Protein AF-A0A7W1DXG6-F1 (afdb_monomer)

Sequence (62 aa):
MATAIATEIETLHNYVGGQWIEAEATETQEVRNPATDEVLARVPLSGASDVAAAVRAAAAAY

Foldseek 3Di:
DDDDDPDDAEEFADQALNDGHHAPAPDWDFDADPVPRDTRYIYGPHDPVRVVRRVVSVVVVD

Solvent-accessible surface area (backbone atoms only — not comparable to full-atom values): 3938 Å² total; per-residue (Å²): 134,84,83,78,78,81,77,73,71,46,74,56,60,44,80,44,74,92,38,81,37,82,60,81,34,90,48,69,45,76,43,58,40,92,89,73,70,44,75,64,32,30,40,56,56,68,40,73,67,48,51,52,50,39,52,52,39,55,58,74,75,110

Mean predicted aligned error: 5.57 Å

Structure (mmCIF, N/CA/C/O backbone):
data_AF-A0A7W1DXG6-F1
#
_entry.id   AF-A0A7W1DXG6-F1
#
loop_
_atom_site.group_PDB
_atom_site.id
_atom_site.type_symbol
_atom_site.label_atom_id
_atom_site.label_alt_id
_atom_site.label_comp_id
_atom_site.label_asym_id
_atom_site.label_entity_id
_atom_site.label_seq_id
_atom_site.pdbx_PDB_ins_code
_atom_site.Cartn_x
_atom_site.Cartn_y
_atom_site.Cartn_z
_atom_site.occupancy
_atom_site.B_iso_or_equiv
_atom_site.auth_seq_id
_atom_site.auth_comp_id
_atom_site.auth_asym_id
_atom_site.auth_atom_id
_atom_site.pdbx_PDB_model_num
ATOM 1 N N . MET A 1 1 ? 37.469 0.096 -13.365 1.00 35.47 1 MET A N 1
ATOM 2 C CA . MET A 1 1 ? 36.424 -0.946 -13.408 1.00 35.47 1 MET A CA 1
ATOM 3 C C . MET A 1 1 ? 35.321 -0.501 -12.469 1.00 35.47 1 MET A C 1
ATOM 5 O O . MET A 1 1 ? 35.615 -0.292 -11.301 1.00 35.47 1 MET A O 1
ATOM 9 N N . ALA A 1 2 ? 34.122 -0.229 -12.984 1.00 41.03 2 ALA A N 1
ATOM 10 C CA . ALA A 1 2 ? 32.984 0.165 -12.159 1.00 41.03 2 ALA A CA 1
ATOM 11 C C . ALA A 1 2 ? 32.338 -1.101 -11.585 1.00 41.03 2 ALA A C 1
ATOM 13 O O . ALA A 1 2 ? 31.941 -1.985 -12.341 1.00 41.03 2 ALA A O 1
ATOM 14 N N . THR A 1 3 ? 32.293 -1.207 -10.262 1.00 41.91 3 THR A N 1
ATOM 15 C CA . THR A 1 3 ? 31.575 -2.272 -9.561 1.00 41.91 3 THR A CA 1
ATOM 16 C C . THR A 1 3 ? 30.080 -2.042 -9.760 1.00 41.91 3 THR A C 1
ATOM 18 O O . THR A 1 3 ? 29.543 -1.057 -9.261 1.00 41.91 3 THR A O 1
ATOM 21 N N . ALA A 1 4 ? 29.411 -2.920 -10.506 1.00 50.47 4 ALA A N 1
ATOM 22 C CA . ALA A 1 4 ? 27.956 -2.951 -10.538 1.00 50.47 4 ALA A CA 1
ATOM 23 C C . ALA A 1 4 ? 27.466 -3.524 -9.201 1.00 50.47 4 ALA A C 1
ATOM 25 O O . ALA A 1 4 ? 27.790 -4.661 -8.857 1.00 50.47 4 ALA A O 1
ATOM 26 N N . ILE A 1 5 ? 26.729 -2.726 -8.431 1.00 57.47 5 ILE A N 1
ATOM 27 C CA . ILE A 1 5 ? 25.946 -3.235 -7.305 1.00 57.47 5 ILE A CA 1
ATOM 28 C C . ILE A 1 5 ? 24.766 -3.974 -7.938 1.00 57.47 5 ILE A C 1
ATOM 30 O O . ILE A 1 5 ? 23.961 -3.358 -8.631 1.00 57.47 5 ILE A O 1
ATOM 34 N N . ALA A 1 6 ? 24.698 -5.293 -7.768 1.00 58.53 6 ALA A N 1
ATOM 35 C CA . ALA A 1 6 ? 23.499 -6.039 -8.120 1.00 58.53 6 ALA A CA 1
ATOM 36 C C . ALA A 1 6 ? 22.428 -5.688 -7.082 1.00 58.53 6 ALA A C 1
ATOM 38 O O . ALA A 1 6 ? 22.530 -6.093 -5.926 1.00 58.53 6 ALA A O 1
ATOM 39 N N . THR A 1 7 ? 21.447 -4.879 -7.471 1.00 65.75 7 THR A N 1
ATOM 40 C CA . THR A 1 7 ? 20.278 -4.611 -6.634 1.00 65.75 7 THR A CA 1
ATOM 41 C C . THR A 1 7 ? 19.433 -5.882 -6.607 1.00 65.75 7 THR A C 1
ATOM 43 O O . THR A 1 7 ? 18.888 -6.281 -7.637 1.00 65.75 7 THR A O 1
ATOM 46 N N . GLU A 1 8 ? 19.355 -6.559 -5.460 1.00 80.50 8 GLU A N 1
ATOM 47 C CA . GLU A 1 8 ? 18.362 -7.620 -5.277 1.00 80.50 8 GLU A CA 1
ATOM 48 C C . GLU A 1 8 ? 16.960 -7.014 -5.401 1.00 80.50 8 GLU A C 1
ATOM 50 O O . GLU A 1 8 ? 16.669 -5.963 -4.830 1.00 80.50 8 GLU A O 1
ATOM 55 N N . ILE A 1 9 ? 16.093 -7.664 -6.181 1.00 89.56 9 ILE A N 1
ATOM 56 C CA . ILE A 1 9 ? 14.713 -7.213 -6.370 1.00 89.56 9 ILE A CA 1
ATOM 57 C C . ILE A 1 9 ? 13.920 -7.541 -5.106 1.00 89.56 9 ILE A C 1
ATOM 59 O O . ILE A 1 9 ? 13.443 -8.665 -4.940 1.00 89.56 9 ILE A O 1
ATOM 63 N N . GLU A 1 10 ? 13.790 -6.550 -4.230 1.00 93.50 10 GLU A N 1
ATOM 64 C CA . GLU A 1 10 ? 13.051 -6.652 -2.974 1.00 93.50 10 GLU A CA 1
ATOM 65 C C . GLU A 1 10 ? 11.531 -6.631 -3.205 1.00 93.50 10 GLU A C 1
ATOM 67 O O . GLU A 1 10 ? 11.020 -5.911 -4.071 1.00 93.50 10 GLU A O 1
ATOM 72 N N . THR A 1 11 ? 10.801 -7.408 -2.401 1.00 94.75 11 THR A N 1
ATOM 73 C CA . THR A 1 11 ? 9.351 -7.254 -2.242 1.00 94.75 11 THR A CA 1
ATOM 74 C C . THR A 1 11 ? 9.079 -6.271 -1.110 1.00 94.75 11 THR A C 1
ATOM 76 O O . THR A 1 11 ? 9.448 -6.517 0.036 1.00 94.75 11 THR A O 1
ATOM 79 N N . LEU A 1 12 ? 8.435 -5.153 -1.433 1.00 96.38 12 LEU A N 1
ATOM 80 C CA . LEU A 1 12 ? 8.154 -4.084 -0.483 1.00 96.38 12 LEU A CA 1
ATOM 81 C C . LEU A 1 12 ? 6.988 -4.435 0.448 1.00 96.38 12 LEU A C 1
ATOM 83 O O . LEU A 1 12 ? 6.098 -5.214 0.113 1.00 96.38 12 LEU A O 1
ATOM 87 N N . HIS A 1 13 ? 6.986 -3.791 1.609 1.00 97.00 13 HIS A N 1
ATOM 88 C CA . HIS A 1 13 ? 5.977 -3.941 2.652 1.00 97.00 13 HIS A CA 1
ATOM 89 C C . HIS A 1 13 ? 4.938 -2.812 2.571 1.00 97.00 13 HIS A C 1
ATOM 91 O O . HIS A 1 13 ? 5.229 -1.721 2.074 1.00 97.00 13 HIS A O 1
ATOM 97 N N . ASN A 1 14 ? 3.739 -3.037 3.107 1.00 97.25 14 ASN A N 1
ATOM 98 C CA . ASN A 1 14 ? 2.742 -1.979 3.264 1.00 97.25 14 ASN A CA 1
ATOM 99 C C . ASN A 1 14 ? 3.063 -1.126 4.491 1.00 97.25 14 ASN A C 1
ATOM 101 O O . ASN A 1 14 ? 3.501 -1.646 5.513 1.00 97.25 14 ASN A O 1
ATOM 105 N N . TYR A 1 15 ? 2.797 0.178 4.429 1.00 97.44 15 TYR A N 1
ATOM 106 C CA . TYR A 1 15 ? 2.936 1.055 5.592 1.00 97.44 15 TYR A CA 1
ATOM 107 C C . TYR A 1 15 ? 1.571 1.340 6.215 1.00 97.44 15 TYR A C 1
ATOM 109 O O . TYR A 1 15 ? 0.766 2.090 5.662 1.00 97.44 15 TYR A O 1
ATOM 117 N N . VAL A 1 16 ? 1.297 0.730 7.366 1.00 97.06 16 VAL A N 1
ATOM 118 C CA . VAL A 1 16 ? -0.001 0.790 8.047 1.00 97.06 16 VAL A CA 1
ATOM 119 C C . VAL A 1 16 ? 0.212 1.083 9.526 1.00 97.06 16 VAL A C 1
ATOM 121 O O . VAL A 1 16 ? 1.066 0.484 10.172 1.00 97.06 16 VAL A O 1
ATOM 124 N N . GLY A 1 17 ? -0.558 2.026 10.078 1.00 95.50 17 GLY A N 1
ATOM 125 C CA . GLY A 1 17 ? -0.500 2.343 11.510 1.00 95.50 17 GLY A CA 1
ATOM 126 C C . GLY A 1 17 ? 0.865 2.853 11.991 1.00 95.50 17 GLY A C 1
ATOM 127 O O . GLY A 1 17 ? 1.205 2.682 13.155 1.00 95.50 17 GLY A O 1
ATOM 128 N N . GLY A 1 18 ? 1.666 3.449 11.103 1.00 96.75 18 GLY A N 1
ATOM 129 C CA . GLY A 1 18 ? 3.008 3.931 11.437 1.00 96.75 18 GLY A CA 1
ATOM 130 C C . GLY A 1 18 ? 4.114 2.871 11.347 1.00 96.75 18 GLY A C 1
ATOM 131 O O . GLY A 1 18 ? 5.249 3.151 11.737 1.00 96.75 18 GLY A O 1
ATOM 132 N N . GLN A 1 19 ? 3.823 1.674 10.829 1.00 97.25 19 GLN A N 1
ATOM 133 C CA . GLN A 1 19 ? 4.780 0.570 10.728 1.00 97.25 19 GLN A CA 1
ATOM 134 C C . GLN A 1 19 ? 4.788 -0.050 9.327 1.00 97.25 19 GLN A C 1
ATOM 136 O O . GLN A 1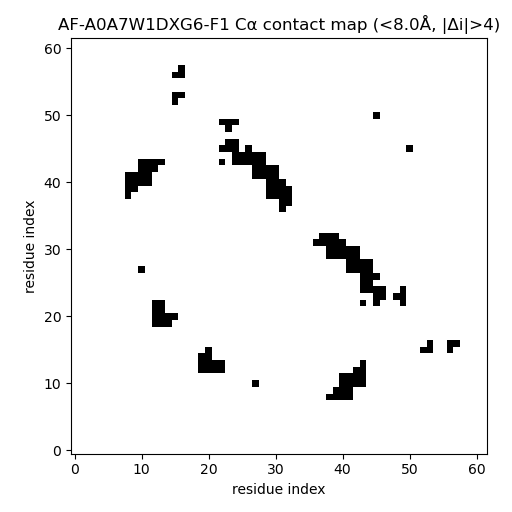 19 ? 3.764 -0.085 8.647 1.00 97.25 19 GLN A O 1
ATOM 141 N N . TRP A 1 20 ? 5.948 -0.563 8.912 1.00 97.12 20 TRP A N 1
ATOM 142 C CA . TRP A 1 20 ? 6.062 -1.429 7.738 1.00 97.12 20 TRP A CA 1
ATOM 143 C C . TRP A 1 20 ? 5.610 -2.840 8.119 1.00 97.12 20 TRP A C 1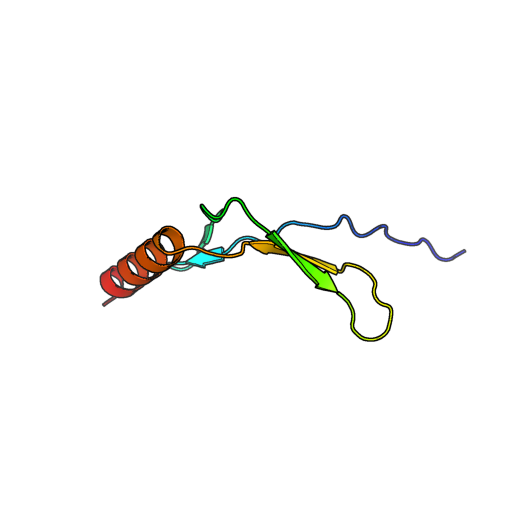
ATOM 145 O O . TRP A 1 20 ? 6.159 -3.424 9.052 1.00 97.12 20 TRP A O 1
ATOM 155 N N . ILE A 1 21 ? 4.606 -3.361 7.420 1.00 94.81 21 ILE A N 1
ATOM 156 C CA . ILE A 1 21 ? 4.006 -4.673 7.658 1.00 94.81 21 ILE A CA 1
ATOM 157 C C . ILE A 1 21 ? 3.986 -5.493 6.372 1.00 94.81 21 ILE A C 1
ATOM 159 O O . ILE A 1 21 ? 3.808 -4.958 5.274 1.00 94.81 21 ILE A O 1
ATOM 163 N N . GLU A 1 22 ? 4.166 -6.802 6.507 1.00 94.06 22 GLU A N 1
ATOM 164 C CA . GLU A 1 22 ? 3.980 -7.720 5.386 1.00 94.06 22 GLU A CA 1
ATOM 165 C C . GLU A 1 22 ? 2.497 -7.716 5.004 1.00 94.06 22 GLU A C 1
ATOM 167 O O . GLU A 1 22 ? 1.628 -7.732 5.879 1.00 94.06 22 GLU A O 1
ATOM 172 N N . ALA A 1 23 ? 2.209 -7.602 3.708 1.00 93.19 23 ALA A N 1
ATOM 173 C CA . ALA A 1 23 ? 0.836 -7.642 3.224 1.00 93.19 23 ALA A CA 1
ATOM 174 C C . ALA A 1 23 ? 0.304 -9.081 3.276 1.00 93.19 23 ALA A C 1
ATOM 176 O O . ALA A 1 23 ? 1.042 -10.028 3.020 1.00 93.19 23 ALA A O 1
ATOM 177 N N . GLU A 1 24 ? -0.992 -9.245 3.534 1.00 92.31 24 GLU A N 1
ATOM 178 C CA . GLU A 1 24 ? -1.673 -10.538 3.396 1.00 92.31 24 GLU A CA 1
ATOM 179 C C . GLU A 1 24 ? -1.882 -10.926 1.922 1.00 92.31 24 GLU A C 1
ATOM 181 O O . GLU A 1 24 ? -2.210 -12.075 1.611 1.00 92.31 24 GLU A O 1
ATOM 186 N N . ALA A 1 25 ? -1.706 -9.975 1.002 1.00 90.94 25 ALA A N 1
ATOM 187 C CA . ALA A 1 25 ? -1.735 -10.226 -0.429 1.00 90.94 25 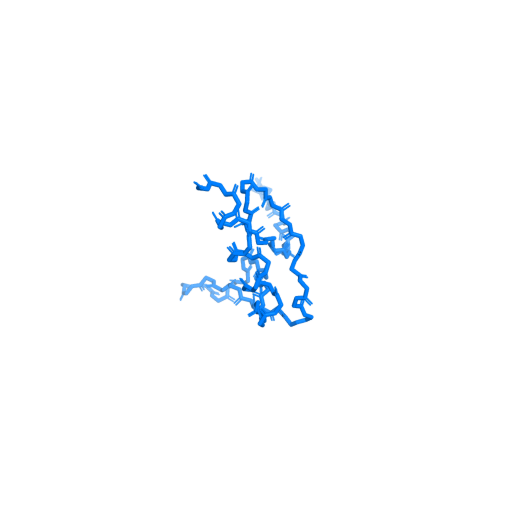ALA A CA 1
ATOM 188 C C . ALA A 1 25 ? -0.720 -11.299 -0.846 1.00 90.94 25 ALA A C 1
ATOM 190 O O . ALA A 1 25 ? 0.478 -11.195 -0.598 1.00 90.94 25 ALA A O 1
ATOM 191 N N . THR A 1 26 ? -1.211 -12.311 -1.560 1.00 89.25 26 THR A N 1
ATOM 192 C CA . THR A 1 26 ? -0.391 -13.400 -2.112 1.00 89.25 26 THR A CA 1
ATOM 193 C C . THR A 1 26 ? 0.177 -13.068 -3.492 1.00 89.25 26 THR A C 1
ATOM 195 O O . THR A 1 26 ? 1.127 -13.706 -3.945 1.00 89.25 26 THR A O 1
ATOM 198 N N . GLU A 1 27 ? -0.388 -12.060 -4.158 1.00 95.00 27 GLU A N 1
ATOM 199 C CA . GLU A 1 27 ? 0.047 -11.584 -5.464 1.00 95.00 27 GLU A CA 1
ATOM 200 C C . GLU A 1 27 ? 0.907 -10.327 -5.329 1.00 95.00 27 GLU A C 1
ATOM 202 O O . GLU A 1 27 ? 0.631 -9.431 -4.529 1.00 95.00 27 GLU A O 1
ATOM 207 N N . THR A 1 28 ? 1.946 -10.243 -6.159 1.00 96.50 28 THR A N 1
ATOM 208 C CA . THR A 1 28 ? 2.811 -9.065 -6.261 1.00 96.50 28 THR A CA 1
ATOM 209 C C . THR A 1 28 ? 2.907 -8.607 -7.710 1.00 96.50 28 THR A C 1
ATOM 211 O O . THR A 1 28 ? 2.739 -9.396 -8.640 1.00 96.50 28 THR A O 1
ATOM 214 N N . GLN A 1 29 ? 3.191 -7.323 -7.907 1.00 96.81 29 GLN A N 1
ATOM 215 C CA . GLN A 1 29 ? 3.426 -6.725 -9.213 1.00 96.81 29 GLN A C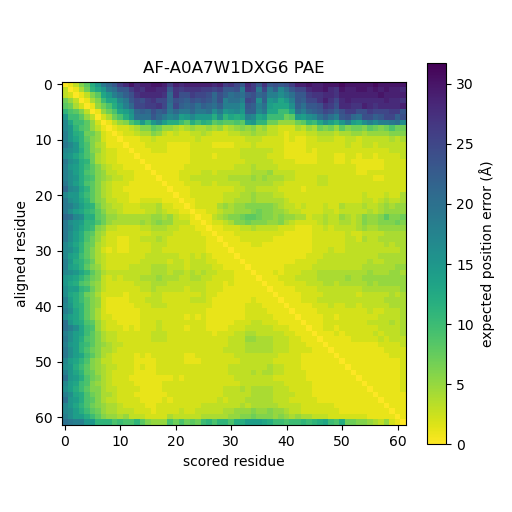A 1
ATOM 216 C C . GLN A 1 29 ? 4.821 -6.109 -9.276 1.00 96.81 29 GLN A C 1
ATOM 218 O O . GLN A 1 29 ? 5.296 -5.497 -8.322 1.00 96.81 29 GLN A O 1
ATOM 223 N N . GLU A 1 30 ? 5.481 -6.273 -10.418 1.00 97.62 30 GLU A N 1
ATOM 224 C CA . GLU A 1 30 ? 6.786 -5.671 -10.667 1.00 97.62 30 GLU A CA 1
ATOM 225 C C . GLU A 1 30 ? 6.651 -4.178 -10.955 1.00 97.62 30 GLU A C 1
ATOM 227 O O . GLU A 1 30 ? 5.892 -3.757 -11.830 1.00 97.62 30 GLU A O 1
ATOM 232 N N . VAL A 1 31 ? 7.448 -3.381 -10.252 1.00 97.19 31 VAL A N 1
ATOM 233 C CA . VAL A 1 31 ? 7.668 -1.977 -10.585 1.00 97.19 31 VAL A CA 1
ATOM 234 C C . VAL A 1 31 ? 8.840 -1.925 -11.551 1.00 97.19 31 VAL A C 1
ATOM 236 O O . VAL A 1 31 ? 9.946 -2.338 -11.206 1.00 97.19 31 VAL A O 1
ATOM 239 N N . ARG A 1 32 ? 8.598 -1.437 -12.767 1.00 96.44 32 ARG A N 1
ATOM 240 C CA . ARG A 1 32 ? 9.590 -1.392 -13.848 1.00 96.44 32 ARG A CA 1
ATOM 241 C C . ARG A 1 32 ? 10.020 0.036 -14.136 1.00 96.44 32 ARG A C 1
ATOM 243 O O . ARG A 1 32 ? 9.206 0.959 -14.083 1.00 96.44 32 ARG A O 1
ATOM 250 N N . ASN A 1 33 ? 11.294 0.219 -14.461 1.00 94.50 33 ASN A N 1
ATOM 251 C CA . ASN A 1 33 ? 11.809 1.492 -14.941 1.00 94.50 33 ASN A CA 1
ATOM 252 C C . ASN A 1 33 ? 11.239 1.774 -16.345 1.00 94.50 33 ASN A C 1
ATOM 254 O O . ASN A 1 33 ? 11.541 1.023 -17.272 1.00 94.50 33 ASN A O 1
ATOM 258 N N . PRO A 1 34 ? 10.474 2.859 -16.560 1.00 96.38 34 PRO A N 1
ATOM 259 C CA . PRO A 1 34 ? 9.861 3.133 -17.860 1.00 96.38 34 PRO A CA 1
ATOM 260 C C . PRO A 1 34 ? 10.872 3.459 -18.972 1.00 96.38 34 PRO A C 1
ATOM 262 O O . PRO A 1 34 ? 10.505 3.435 -20.143 1.00 96.38 34 PRO A O 1
ATOM 265 N N . ALA A 1 35 ? 12.124 3.782 -18.634 1.00 96.62 35 ALA A N 1
ATOM 266 C CA . ALA A 1 35 ? 13.172 4.083 -19.606 1.00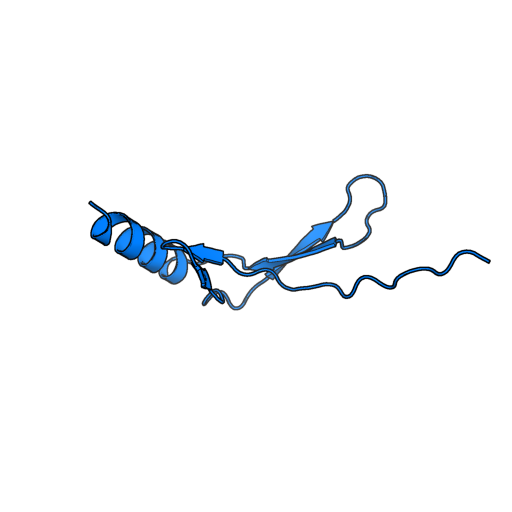 96.62 35 ALA A CA 1
ATOM 267 C C . ALA A 1 35 ? 13.991 2.849 -20.025 1.00 96.62 35 ALA A C 1
ATOM 269 O O . ALA A 1 35 ? 14.505 2.825 -21.142 1.00 96.62 35 ALA A O 1
ATOM 270 N N . THR A 1 36 ? 14.139 1.852 -19.144 1.00 95.06 36 THR A N 1
ATOM 271 C CA . THR A 1 36 ? 15.035 0.694 -19.357 1.00 95.06 36 THR A CA 1
ATOM 272 C C . THR A 1 36 ? 14.333 -0.663 -19.306 1.00 95.06 36 THR A C 1
ATOM 274 O O . THR A 1 36 ? 14.946 -1.663 -19.661 1.00 95.06 36 THR A O 1
ATOM 277 N N . ASP A 1 37 ? 13.069 -0.708 -18.878 1.00 94.56 37 ASP A N 1
ATOM 278 C CA . ASP A 1 37 ? 12.293 -1.925 -18.583 1.00 94.56 37 ASP A CA 1
ATOM 279 C C . ASP A 1 37 ? 12.923 -2.847 -17.515 1.00 94.56 37 ASP A C 1
ATOM 281 O O . ASP A 1 37 ? 12.522 -3.994 -17.320 1.00 94.56 37 ASP A O 1
ATOM 285 N N . GLU A 1 38 ? 13.897 -2.340 -16.760 1.00 94.94 38 GLU A N 1
ATOM 286 C CA . GLU A 1 38 ? 14.487 -3.061 -15.635 1.00 94.94 38 GLU A CA 1
ATOM 287 C C . GLU A 1 38 ? 13.506 -3.117 -14.460 1.00 94.94 38 GLU A C 1
ATOM 289 O O . GLU A 1 38 ? 12.850 -2.126 -14.125 1.00 94.94 38 GLU A O 1
ATOM 294 N N . VAL A 1 39 ? 13.422 -4.276 -13.806 1.00 95.81 39 VAL A N 1
ATOM 295 C CA . VAL A 1 39 ? 12.637 -4.435 -12.578 1.00 95.81 39 VAL A CA 1
ATOM 296 C C . VAL A 1 39 ? 13.362 -3.718 -11.440 1.00 95.81 39 VAL A C 1
ATOM 298 O O . VAL A 1 39 ? 14.555 -3.918 -11.239 1.00 95.81 39 VAL A O 1
ATOM 301 N N . LEU A 1 40 ? 12.635 -2.887 -10.698 1.00 94.88 40 LEU A N 1
ATOM 302 C CA . LEU A 1 40 ? 13.145 -2.120 -9.561 1.00 94.88 40 LEU A CA 1
ATOM 303 C C . LEU A 1 40 ? 12.786 -2.779 -8.225 1.00 94.88 40 LEU A C 1
ATOM 305 O O . LEU A 1 40 ? 13.606 -2.807 -7.316 1.00 94.88 40 LEU A O 1
ATOM 309 N N . ALA A 1 41 ? 11.558 -3.290 -8.110 1.00 95.94 41 ALA A N 1
ATOM 310 C CA . ALA A 1 41 ? 11.020 -3.922 -6.906 1.00 95.94 41 ALA A CA 1
ATOM 311 C C . ALA A 1 41 ? 9.747 -4.717 -7.237 1.00 95.94 41 ALA A C 1
ATOM 313 O O . ALA A 1 41 ? 9.208 -4.621 -8.345 1.00 95.94 41 ALA A O 1
ATOM 314 N N . ARG A 1 42 ? 9.228 -5.456 -6.254 1.00 96.81 42 ARG A N 1
ATOM 315 C CA . ARG A 1 42 ? 7.878 -6.033 -6.267 1.00 96.81 42 ARG A CA 1
ATOM 316 C C . ARG A 1 42 ? 7.019 -5.359 -5.207 1.00 96.81 42 ARG A C 1
ATOM 318 O O . ARG A 1 42 ? 7.477 -5.146 -4.090 1.00 96.81 42 ARG A O 1
ATOM 325 N N . VAL A 1 43 ? 5.777 -5.032 -5.542 1.00 96.94 43 VAL A N 1
ATOM 326 C CA . VAL A 1 43 ? 4.801 -4.470 -4.597 1.00 96.94 43 VAL A CA 1
ATOM 327 C C . VAL A 1 43 ? 3.623 -5.424 -4.425 1.00 96.94 43 VAL A C 1
ATOM 329 O O . VAL A 1 43 ? 3.187 -6.012 -5.417 1.00 96.94 43 VAL A O 1
ATOM 332 N N . PRO A 1 44 ? 3.098 -5.607 -3.205 1.00 97.19 44 PRO A N 1
ATOM 333 C CA . PRO A 1 44 ? 1.938 -6.456 -2.978 1.00 97.19 44 PRO A CA 1
ATOM 334 C C . PRO A 1 44 ? 0.682 -5.845 -3.606 1.00 97.19 44 PRO A C 1
ATOM 336 O O . PRO A 1 44 ? 0.380 -4.663 -3.418 1.00 97.19 44 PRO A O 1
ATOM 339 N N . LEU A 1 45 ? -0.092 -6.666 -4.315 1.00 97.25 45 LEU A N 1
ATOM 340 C CA . LEU A 1 45 ? -1.422 -6.302 -4.801 1.00 97.25 45 LEU A CA 1
ATOM 341 C C . LEU A 1 45 ? -2.432 -6.455 -3.660 1.00 97.25 45 LEU A C 1
ATOM 343 O O . LEU A 1 45 ? -3.153 -7.444 -3.558 1.00 97.25 45 LEU A O 1
ATOM 347 N N . SER A 1 46 ? -2.421 -5.462 -2.772 1.00 96.81 46 SER A N 1
ATOM 348 C CA . SER A 1 46 ? -3.164 -5.456 -1.507 1.00 96.81 46 SER A CA 1
ATOM 349 C C . SER A 1 46 ? -4.664 -5.692 -1.692 1.00 96.81 46 SER A C 1
ATOM 35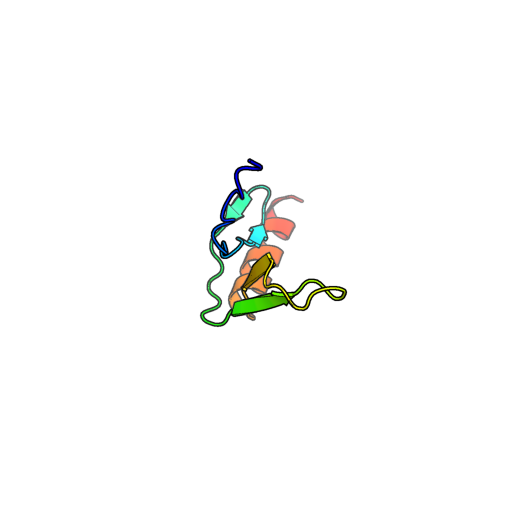1 O O . SER A 1 46 ? -5.322 -5.019 -2.489 1.00 96.81 46 SER A O 1
ATOM 353 N N . GLY A 1 47 ? -5.197 -6.643 -0.926 1.00 95.19 47 GLY A N 1
ATOM 354 C CA . GLY A 1 47 ? -6.589 -7.075 -1.000 1.00 95.19 47 GLY A CA 1
ATOM 355 C C . GLY A 1 47 ? -7.498 -6.396 0.026 1.00 95.19 47 GLY A C 1
ATOM 356 O O . GLY A 1 47 ? -7.110 -5.493 0.767 1.00 95.19 47 GLY A O 1
ATOM 357 N N . ALA A 1 48 ? -8.743 -6.872 0.110 1.00 96.88 48 ALA A N 1
ATOM 358 C CA . ALA A 1 48 ? -9.730 -6.336 1.049 1.00 96.88 48 ALA A CA 1
ATOM 359 C C . ALA A 1 48 ? -9.284 -6.439 2.523 1.00 96.88 48 ALA A C 1
ATOM 361 O O . ALA A 1 48 ? -9.574 -5.536 3.308 1.00 96.88 48 ALA A O 1
ATOM 362 N N . SER A 1 49 ? -8.571 -7.506 2.899 1.00 95.56 49 SER A N 1
ATOM 363 C CA . SER A 1 49 ? -8.062 -7.703 4.263 1.00 95.56 49 SER A CA 1
ATOM 364 C C . SER A 1 49 ? -7.020 -6.655 4.651 1.00 95.56 49 SER A C 1
ATOM 366 O O . SER A 1 49 ? -7.143 -6.045 5.717 1.00 95.56 49 SER A O 1
ATOM 368 N N . ASP A 1 50 ? -6.062 -6.380 3.759 1.00 96.31 50 ASP A N 1
ATOM 369 C CA . ASP A 1 50 ? -5.030 -5.353 3.944 1.00 96.31 50 ASP A CA 1
ATOM 370 C C . ASP A 1 50 ? -5.662 -3.968 4.121 1.00 96.31 50 ASP A C 1
ATOM 372 O O . ASP A 1 50 ? -5.337 -3.228 5.053 1.00 96.31 50 ASP A O 1
ATOM 376 N N . VAL A 1 51 ? -6.641 -3.641 3.268 1.00 97.25 51 VAL A N 1
ATOM 377 C CA . VAL A 1 51 ? -7.397 -2.384 3.359 1.00 97.25 51 VAL A CA 1
ATOM 378 C C . VAL A 1 51 ? -8.153 -2.302 4.682 1.00 97.25 51 VAL A C 1
ATOM 380 O O . VAL A 1 51 ? -8.116 -1.274 5.357 1.00 97.25 51 VAL A O 1
ATOM 383 N N . ALA A 1 52 ? -8.817 -3.382 5.098 1.00 97.12 52 ALA A N 1
ATOM 384 C CA . ALA A 1 52 ? -9.540 -3.408 6.362 1.00 97.12 52 ALA A CA 1
ATOM 385 C C . ALA A 1 52 ? 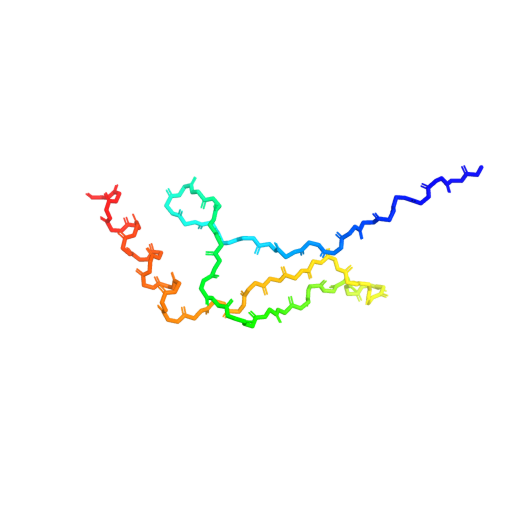-8.599 -3.229 7.567 1.00 97.12 52 A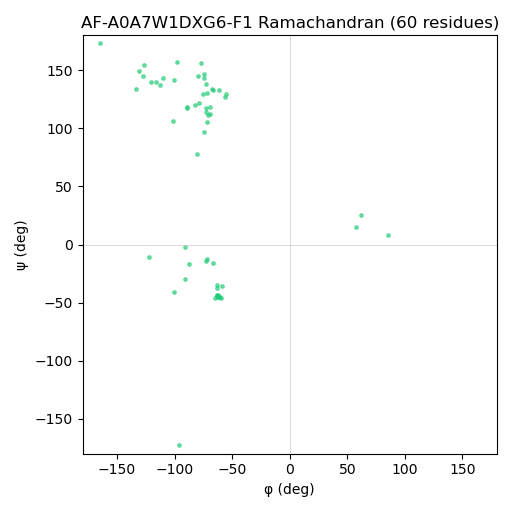LA A C 1
ATOM 387 O O . ALA A 1 52 ? -8.963 -2.543 8.524 1.00 97.12 52 ALA A O 1
ATOM 388 N N . ALA A 1 53 ? -7.392 -3.803 7.531 1.00 96.25 53 ALA A N 1
ATOM 389 C CA . ALA A 1 53 ? -6.369 -3.587 8.553 1.00 96.25 53 ALA A CA 1
ATOM 390 C C . ALA A 1 53 ? -5.916 -2.120 8.596 1.00 96.25 53 ALA A C 1
ATOM 392 O O . ALA A 1 53 ? -5.879 -1.528 9.678 1.00 96.25 53 ALA A O 1
ATOM 393 N N . ALA A 1 54 ? -5.676 -1.509 7.432 1.00 97.56 54 ALA A N 1
ATOM 394 C CA . ALA A 1 54 ? -5.316 -0.098 7.326 1.00 97.56 54 ALA A CA 1
ATOM 395 C C . ALA A 1 54 ? -6.396 0.835 7.886 1.00 97.56 54 ALA A C 1
ATOM 397 O O . ALA A 1 54 ? -6.093 1.731 8.675 1.00 97.56 54 ALA A O 1
ATOM 398 N N . VAL A 1 55 ? -7.664 0.583 7.550 1.00 98.19 55 VAL A N 1
ATOM 399 C CA . VAL A 1 55 ? -8.802 1.362 8.056 1.00 98.19 55 VAL A CA 1
ATOM 400 C C . VAL A 1 55 ? -8.938 1.226 9.573 1.00 98.19 55 VAL A C 1
ATOM 402 O O . VAL A 1 55 ? -9.121 2.233 10.253 1.00 98.19 55 VAL A O 1
ATOM 405 N N . ARG A 1 56 ? -8.816 0.012 10.129 1.00 98.12 56 ARG A N 1
ATOM 406 C CA . ARG A 1 56 ? -8.866 -0.195 11.588 1.00 98.12 56 ARG A CA 1
ATOM 407 C C . ARG A 1 56 ? -7.733 0.534 12.308 1.00 98.12 56 ARG A C 1
ATOM 409 O O . ARG A 1 56 ? -7.986 1.164 13.330 1.00 98.12 56 ARG A O 1
ATOM 416 N N . ALA A 1 57 ? -6.512 0.466 11.777 1.00 97.81 57 ALA A N 1
ATOM 417 C CA . ALA A 1 57 ? -5.360 1.158 12.350 1.00 97.81 57 ALA A CA 1
ATOM 418 C C . ALA A 1 57 ? -5.546 2.682 12.326 1.00 97.81 57 ALA A C 1
ATOM 420 O O . ALA A 1 57 ? -5.286 3.345 13.326 1.00 97.81 57 ALA A O 1
ATOM 421 N N . ALA A 1 58 ? -6.051 3.229 11.215 1.00 97.88 58 ALA A N 1
ATOM 422 C CA . ALA A 1 58 ? -6.371 4.648 11.113 1.00 97.88 58 ALA A CA 1
ATOM 423 C C . ALA A 1 58 ? -7.468 5.055 12.109 1.00 97.88 58 ALA A C 1
ATOM 425 O O . ALA A 1 58 ? -7.311 6.052 12.801 1.00 97.88 58 ALA A O 1
ATOM 426 N N . ALA A 1 59 ? -8.544 4.272 12.232 1.00 98.12 59 ALA A N 1
ATOM 427 C CA . ALA A 1 59 ? -9.639 4.558 13.159 1.00 98.12 59 ALA A CA 1
ATOM 428 C C . ALA A 1 59 ? -9.202 4.548 14.632 1.00 98.12 59 ALA A C 1
ATOM 430 O O . ALA A 1 59 ? -9.712 5.337 15.412 1.00 98.12 59 ALA A O 1
ATOM 431 N N . ALA A 1 60 ? -8.254 3.687 15.015 1.00 97.81 60 ALA A N 1
ATOM 432 C CA . ALA A 1 60 ? -7.733 3.627 16.382 1.00 97.81 60 ALA A CA 1
ATOM 433 C C . ALA A 1 60 ? -6.836 4.823 16.766 1.00 97.81 60 ALA A C 1
ATOM 435 O O . ALA A 1 60 ? -6.499 4.976 17.939 1.00 97.81 60 ALA A O 1
ATOM 436 N N . ALA A 1 61 ? -6.417 5.641 15.797 1.00 96.38 61 ALA A N 1
ATOM 437 C CA . ALA A 1 61 ? -5.549 6.796 16.016 1.00 96.38 61 ALA A CA 1
ATOM 438 C C . ALA A 1 61 ? -6.310 8.111 16.290 1.00 96.38 61 ALA A C 1
ATOM 440 O O . ALA A 1 61 ? -5.664 9.135 16.523 1.00 96.38 61 ALA A O 1
ATOM 441 N N . TYR A 1 62 ? -7.648 8.091 16.256 1.00 86.00 62 TYR A N 1
ATOM 442 C CA . TYR A 1 62 ? -8.539 9.240 16.463 1.00 86.00 62 TYR A CA 1
ATOM 443 C C . TYR A 1 62 ? -9.577 8.945 17.548 1.00 86.00 62 TYR A C 1
ATOM 445 O O . TYR A 1 62 ? -10.018 9.921 18.195 1.00 86.00 62 TYR A O 1
#

pLDDT: mean 90.34, std 15.05, range [35.47, 98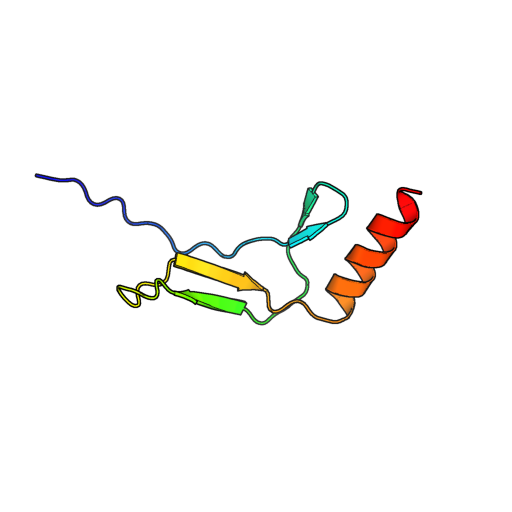.19]

Radius of gyration: 15.55 Å; Cα contacts (8 Å, |Δi|>4): 80; chains: 1; bounding box: 46×23×36 Å

Nearest PDB structures (foldseek):
  8xxq-assembly1_B  TM=8.659E-01  e=2.072E-04  Homo sapiens
  9izv-assembly1_D  TM=8.651E-01  e=2.709E-04  Homo sapiens
  9izx-assembly1_D  TM=8.757E-01  e=3.098E-04  Homo sapiens
  9izv-assembly1_A  TM=8.358E-01  e=2.216E-04  Homo sapiens
  9izu-assembly1_D  TM=8.651E-01  e=4.049E-04  Homo sapiens

Secondary structure (DSSP, 8-state):
---------PBPPEEETTEEE--S-S-EEEEE-TTT--EEEEEE---HHHHHHHHHHHHTT-